Protein AF-A0A7K0DSV3-F1 (afdb_monomer)

Radius of gyration: 23.44 Å; Cα contacts (8 Å, |Δi|>4): 63; chains: 1; bounding box: 55×20×72 Å

Mean predicted aligned error: 8.69 Å

Solvent-accessible surface area (backbone atoms only — not comparable to full-atom values): 5713 Å² total; per-residue (Å²): 141,86,90,74,87,73,72,48,52,65,57,34,46,48,54,16,49,54,32,40,50,51,23,51,54,54,50,49,54,50,51,52,50,52,52,54,50,62,75,52,60,78,73,66,46,90,47,76,66,23,42,44,49,39,71,30,102,81,2,54,56,56,53,47,50,56,51,48,53,57,51,49,54,50,31,53,49,29,43,50,49,16,47,53,37,41,54,49,33,53,51,50,54,52,52,53,53,54,50,56,60,67,70,71,110

Secondary structure (DSSP, 8-state):
---SS-S-HHHHHHHHHHHHHHHHHHHHHHHHHHHHHHHTTTTT-SSHHHHHHHHSTT-HHHHHHHHHHHHHHHHHHHHHHHHHHHHHHHHHHHHHHHHHHHT--

Organism: NCBI:txid2585199

Nearest PDB structures (foldseek):
  8iyj-assembly1_V9  TM=4.145E-01  e=5.601E+00  Mus musculus

Structure (mmCIF, N/CA/C/O backbone):
data_AF-A0A7K0DSV3-F1
#
_entry.id   AF-A0A7K0DSV3-F1
#
loop_
_atom_site.group_PDB
_atom_site.id
_atom_site.type_symbol
_atom_site.label_atom_id
_atom_site.label_alt_id
_atom_site.label_comp_id
_atom_site.label_asym_id
_atom_site.label_entity_id
_atom_site.label_seq_id
_atom_site.pdbx_PDB_ins_code
_atom_site.Cartn_x
_atom_site.Cartn_y
_atom_site.Cartn_z
_atom_site.occupancy
_atom_site.B_iso_or_equiv
_atom_site.auth_seq_id
_atom_site.auth_comp_id
_atom_site.auth_asym_id
_atom_site.auth_atom_id
_atom_site.pdbx_PDB_model_num
ATOM 1 N N . MET A 1 1 ? -34.913 -7.958 24.556 1.00 41.31 1 MET A N 1
ATOM 2 C CA . MET A 1 1 ? -34.199 -7.250 23.472 1.00 41.31 1 MET A CA 1
ATOM 3 C C . MET A 1 1 ? -32.710 -7.445 23.690 1.00 41.31 1 MET A C 1
ATOM 5 O O . MET A 1 1 ? -32.259 -6.930 24.694 1.00 41.31 1 MET A O 1
ATOM 9 N N . SER A 1 2 ? -31.975 -8.180 22.847 1.00 45.56 2 SER A N 1
ATOM 10 C CA . SER A 1 2 ? -30.528 -7.947 22.637 1.00 45.56 2 SER A CA 1
ATOM 11 C C . SER A 1 2 ? -29.975 -8.902 21.569 1.00 45.56 2 SER A C 1
ATOM 13 O O . SER A 1 2 ? -29.350 -9.911 21.859 1.00 45.56 2 SER A O 1
ATOM 15 N N . GLY A 1 3 ? -30.302 -8.628 20.310 1.00 51.53 3 GLY A N 1
ATOM 16 C CA . GLY A 1 3 ? -29.596 -9.188 19.148 1.00 51.53 3 GLY A CA 1
ATOM 17 C C . GLY A 1 3 ? -28.987 -8.066 18.309 1.00 51.53 3 GLY A C 1
ATOM 18 O O . GLY A 1 3 ? -28.837 -8.198 17.103 1.00 51.53 3 GLY A O 1
ATOM 19 N N . LYS A 1 4 ? -28.772 -6.899 18.925 1.00 51.16 4 LYS A N 1
ATOM 20 C CA . LYS A 1 4 ? -28.478 -5.637 18.250 1.00 51.16 4 LYS A CA 1
ATOM 21 C C . LYS A 1 4 ? -27.101 -5.175 18.720 1.00 51.16 4 LYS A C 1
ATOM 23 O O . LYS A 1 4 ? -26.917 -4.991 19.913 1.00 51.16 4 LYS A O 1
ATOM 28 N N . VAL A 1 5 ? -26.181 -4.980 17.774 1.00 50.69 5 VAL A N 1
ATOM 29 C CA . VAL A 1 5 ? -24.802 -4.479 17.971 1.00 50.69 5 VAL A CA 1
ATOM 30 C C . VAL A 1 5 ? -23.778 -5.510 18.491 1.00 50.69 5 VAL A C 1
ATOM 32 O O . VAL A 1 5 ? -22.789 -5.166 19.112 1.00 50.69 5 VAL A O 1
ATOM 35 N N . ARG A 1 6 ? -23.954 -6.790 18.147 1.00 49.81 6 ARG A N 1
ATOM 36 C CA . ARG A 1 6 ? -22.824 -7.690 17.846 1.00 49.81 6 ARG A CA 1
ATOM 37 C C . ARG A 1 6 ? -22.823 -7.942 16.341 1.00 49.81 6 ARG A C 1
ATOM 39 O O . ARG A 1 6 ? -23.127 -9.035 15.886 1.00 49.81 6 ARG A O 1
ATOM 46 N N . PHE A 1 7 ? -22.633 -6.892 15.549 1.00 56.28 7 PHE A N 1
ATOM 47 C CA . PHE A 1 7 ? -21.998 -7.120 14.254 1.00 56.28 7 PHE A CA 1
ATOM 48 C C . PHE A 1 7 ? -20.556 -7.426 14.647 1.00 56.28 7 PHE A C 1
ATOM 50 O O . PHE A 1 7 ? -19.959 -6.598 15.335 1.00 56.28 7 PHE A O 1
ATOM 57 N N . ASP A 1 8 ? -20.125 -8.669 14.448 1.00 76.31 8 ASP A N 1
ATOM 58 C CA . ASP A 1 8 ? -19.064 -9.278 15.245 1.00 76.31 8 ASP A CA 1
ATOM 59 C C . ASP A 1 8 ? -17.805 -8.403 15.209 1.00 76.31 8 ASP A C 1
ATOM 61 O O . ASP A 1 8 ? -17.229 -8.144 14.152 1.00 76.31 8 ASP A O 1
ATOM 65 N N . VAL A 1 9 ? -17.394 -7.889 16.368 1.00 86.69 9 VAL A N 1
ATOM 66 C CA . VAL A 1 9 ? -16.141 -7.140 16.485 1.00 86.69 9 VAL A CA 1
ATOM 67 C C . VAL A 1 9 ? -14.992 -8.010 15.972 1.00 86.69 9 VAL A C 1
ATOM 69 O O . VAL A 1 9 ? -14.065 -7.484 15.357 1.00 86.69 9 VAL A O 1
ATOM 72 N N . ALA A 1 10 ? -15.084 -9.336 16.139 1.00 88.00 10 ALA A N 1
ATOM 73 C CA . ALA A 1 10 ? -14.140 -10.275 15.556 1.00 88.00 10 ALA A CA 1
ATOM 74 C C . ALA A 1 10 ? -14.134 -10.209 14.020 1.00 88.00 10 ALA A C 1
ATOM 76 O O . ALA A 1 10 ? -13.052 -10.111 13.443 1.00 88.00 10 ALA A O 1
ATOM 77 N N . ASP A 1 11 ? -15.297 -10.155 13.363 1.00 89.62 11 ASP A N 1
ATOM 78 C CA . ASP A 1 11 ? -15.390 -10.001 11.902 1.00 89.62 11 ASP A CA 1
ATOM 79 C C . ASP A 1 11 ? -14.781 -8.668 11.451 1.00 89.62 11 ASP A C 1
ATOM 81 O O . ASP A 1 11 ? -14.035 -8.614 10.475 1.00 89.62 11 ASP A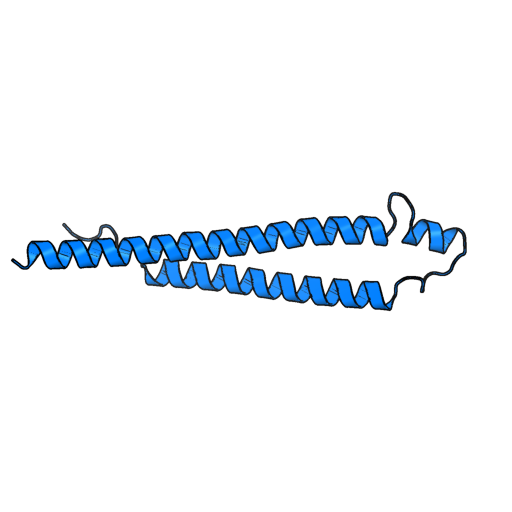 O 1
ATOM 85 N N . MET A 1 12 ? -15.036 -7.576 12.181 1.00 91.38 12 MET A N 1
ATOM 86 C CA . MET A 1 12 ? -14.432 -6.273 11.875 1.00 91.38 12 MET A CA 1
ATOM 87 C C . MET A 1 12 ? -12.904 -6.329 11.987 1.00 91.38 12 MET A C 1
ATOM 89 O O . MET A 1 12 ? -12.191 -5.842 11.109 1.00 91.38 12 MET A O 1
ATOM 93 N N . ARG A 1 13 ? -12.384 -6.953 13.047 1.00 93.38 13 ARG A N 1
ATOM 94 C CA . ARG A 1 13 ? -10.940 -7.146 13.243 1.00 93.38 13 ARG A CA 1
ATOM 95 C C . ARG A 1 13 ? -10.344 -8.028 12.145 1.00 93.38 13 ARG A C 1
ATOM 97 O O . ARG A 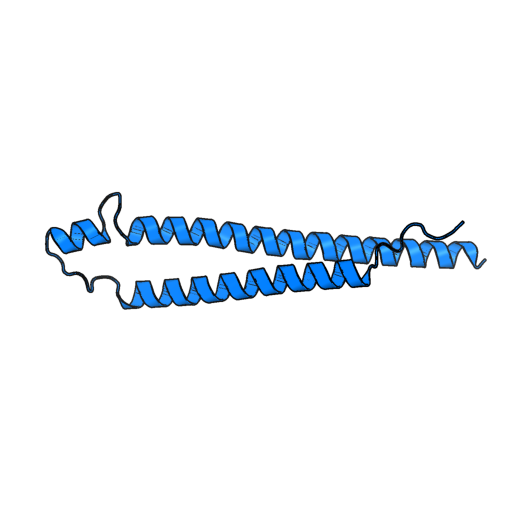1 13 ? -9.266 -7.709 11.646 1.00 93.38 13 ARG A O 1
ATOM 104 N N . GLN A 1 14 ? -11.047 -9.083 11.738 1.00 93.88 14 GLN A N 1
ATOM 105 C CA . GLN A 1 14 ? -10.633 -9.956 10.643 1.00 93.88 14 GLN A CA 1
ATOM 106 C C . GLN A 1 14 ? -10.552 -9.182 9.324 1.00 93.88 14 GLN A C 1
ATOM 108 O O . GLN A 1 14 ? -9.494 -9.168 8.699 1.00 93.88 14 GLN A O 1
ATOM 113 N N . VAL A 1 15 ? -11.617 -8.473 8.939 1.00 94.50 15 VAL A N 1
ATOM 114 C CA . VAL A 1 15 ? -11.654 -7.668 7.706 1.00 94.50 15 VAL A CA 1
ATOM 115 C C . VAL A 1 15 ? -10.555 -6.607 7.711 1.00 94.50 15 VAL A C 1
ATOM 117 O O . VAL A 1 15 ? -9.873 -6.414 6.705 1.00 94.50 15 VAL A O 1
ATOM 120 N N . ALA A 1 16 ? -10.330 -5.936 8.842 1.00 95.00 16 ALA A N 1
ATOM 121 C CA . ALA A 1 16 ? -9.227 -4.992 8.962 1.00 95.00 16 ALA A CA 1
ATOM 122 C C . ALA A 1 16 ? -7.863 -5.663 8.721 1.00 95.00 16 ALA A C 1
ATOM 124 O O . ALA A 1 16 ? -7.024 -5.104 8.009 1.00 95.00 16 ALA A O 1
ATOM 125 N N . GLY A 1 17 ? -7.652 -6.861 9.270 1.00 95.38 17 GLY A N 1
ATOM 126 C CA . GLY A 1 17 ? -6.449 -7.659 9.037 1.00 95.38 17 GLY A CA 1
ATOM 127 C C . GLY A 1 17 ? -6.273 -8.052 7.568 1.00 95.38 17 GLY A C 1
ATOM 128 O O . GLY A 1 17 ? -5.196 -7.860 7.010 1.00 95.38 17 GLY A O 1
ATOM 129 N N . GLU A 1 18 ? -7.332 -8.530 6.915 1.00 97.06 18 GLU A N 1
ATOM 130 C CA . GLU A 1 18 ? -7.322 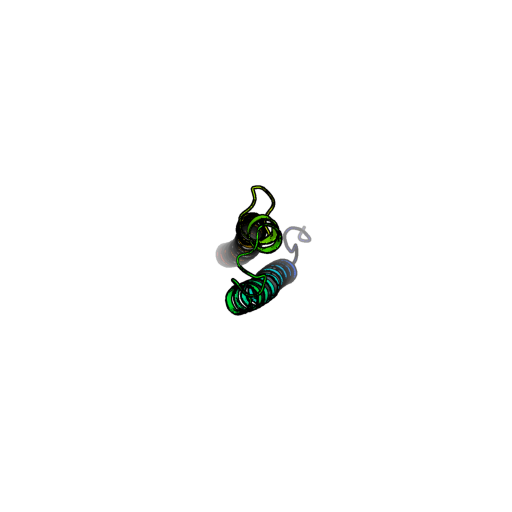-8.927 5.500 1.00 97.06 18 GLU A CA 1
ATOM 131 C C . GLU A 1 18 ? -7.012 -7.748 4.565 1.00 97.06 18 GLU A C 1
ATOM 133 O O . GLU A 1 18 ? -6.222 -7.882 3.624 1.00 97.06 18 GLU A O 1
ATOM 138 N N . LEU A 1 19 ? -7.575 -6.568 4.850 1.00 95.56 19 LEU A N 1
ATOM 139 C CA . LEU A 1 19 ? -7.269 -5.332 4.125 1.00 95.56 19 LEU A CA 1
ATOM 140 C C . LEU A 1 19 ? -5.795 -4.936 4.286 1.00 95.56 19 LEU A C 1
ATOM 142 O O . LEU A 1 19 ? -5.143 -4.592 3.300 1.00 95.56 19 LEU A O 1
ATOM 146 N N . GLY A 1 20 ? -5.257 -5.028 5.507 1.00 95.25 20 GLY A N 1
ATOM 147 C CA . GLY A 1 20 ? -3.846 -4.748 5.787 1.00 95.25 20 GLY A CA 1
ATOM 148 C C . GLY A 1 20 ? -2.891 -5.747 5.123 1.00 95.25 20 GLY A C 1
ATOM 149 O O . GLY A 1 20 ? -1.866 -5.348 4.566 1.00 95.25 20 GLY A O 1
ATOM 150 N N . SER A 1 21 ? -3.247 -7.035 5.110 1.00 96.69 21 SER A N 1
ATOM 151 C CA . SER A 1 21 ? -2.484 -8.070 4.400 1.00 96.69 21 SER A CA 1
ATOM 152 C C . SER A 1 21 ? -2.481 -7.810 2.896 1.00 96.69 21 SER A C 1
ATOM 154 O O . SER A 1 21 ? -1.423 -7.794 2.278 1.00 96.69 21 SER A O 1
ATOM 156 N N . SER A 1 22 ? -3.646 -7.503 2.318 1.00 96.06 22 SER A N 1
ATOM 157 C CA . SER A 1 22 ? -3.767 -7.189 0.890 1.00 96.06 22 SER A CA 1
ATOM 158 C C . SER A 1 22 ? -2.939 -5.960 0.505 1.00 96.06 22 SER A C 1
ATOM 160 O O . SER A 1 22 ? -2.268 -5.962 -0.525 1.00 96.06 22 SER A O 1
ATOM 162 N N . ALA A 1 23 ? -2.949 -4.915 1.340 1.00 95.06 23 ALA A N 1
ATOM 163 C CA . ALA A 1 23 ? -2.108 -3.735 1.151 1.00 95.06 23 ALA A CA 1
ATOM 164 C C . ALA A 1 23 ? -0.613 -4.100 1.149 1.00 95.06 23 ALA A C 1
ATOM 166 O O . ALA A 1 23 ? 0.127 -3.676 0.259 1.00 95.06 23 ALA A O 1
ATOM 167 N N . THR A 1 24 ? -0.193 -4.939 2.100 1.00 95.81 24 THR A N 1
ATOM 168 C CA . THR A 1 24 ? 1.191 -5.418 2.229 1.00 95.81 24 THR A CA 1
ATOM 169 C C . THR A 1 24 ? 1.627 -6.222 1.005 1.00 95.81 24 THR A C 1
ATOM 171 O O . THR A 1 24 ? 2.674 -5.932 0.425 1.00 95.81 24 THR A O 1
ATOM 174 N N . ASP A 1 25 ? 0.813 -7.182 0.564 1.00 97.12 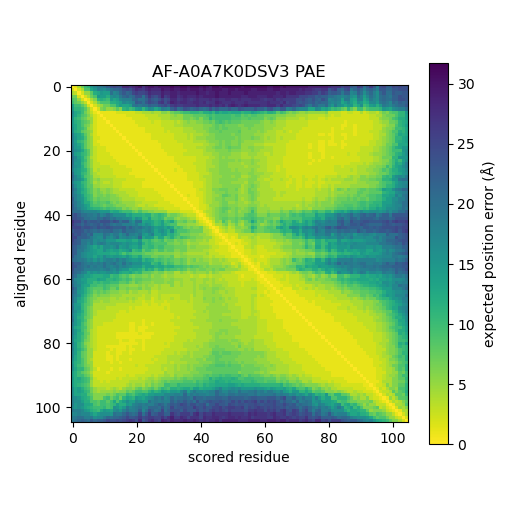25 ASP A N 1
ATOM 175 C CA . ASP A 1 25 ? 1.127 -8.048 -0.576 1.00 97.12 25 ASP A CA 1
ATOM 176 C C . ASP A 1 25 ? 1.234 -7.245 -1.879 1.00 97.12 25 ASP A C 1
ATOM 178 O O . ASP A 1 25 ? 2.193 -7.396 -2.643 1.00 97.12 25 ASP A O 1
ATOM 182 N N . ILE A 1 26 ? 0.292 -6.325 -2.117 1.00 93.56 26 ILE A N 1
ATOM 183 C CA . ILE A 1 26 ? 0.323 -5.436 -3.287 1.00 93.56 26 ILE A CA 1
ATOM 184 C C . ILE A 1 26 ? 1.554 -4.521 -3.232 1.00 93.56 26 ILE A C 1
ATOM 186 O O . ILE A 1 26 ? 2.234 -4.340 -4.247 1.00 93.56 26 ILE A O 1
ATOM 190 N N . GLY A 1 27 ? 1.875 -3.970 -2.057 1.00 93.12 27 GLY A N 1
ATOM 191 C CA . GLY A 1 27 ? 3.070 -3.155 -1.846 1.00 93.12 27 GLY A CA 1
ATOM 192 C C . GLY A 1 27 ? 4.367 -3.919 -2.130 1.00 93.12 27 GLY A C 1
ATOM 193 O O . GLY A 1 27 ? 5.268 -3.391 -2.788 1.00 93.12 27 GLY A O 1
ATOM 194 N N . ALA A 1 28 ? 4.448 -5.184 -1.713 1.00 93.94 28 ALA A N 1
ATOM 195 C CA . ALA A 1 28 ? 5.597 -6.047 -1.968 1.00 93.94 28 ALA A CA 1
ATOM 196 C C . ALA A 1 28 ? 5.787 -6.316 -3.468 1.00 93.94 28 ALA A C 1
ATOM 198 O O . ALA A 1 28 ? 6.884 -6.109 -3.992 1.00 93.94 28 ALA A O 1
ATOM 199 N N . VAL A 1 29 ? 4.716 -6.685 -4.183 1.00 93.06 29 VAL A N 1
ATOM 200 C CA . VAL A 1 29 ? 4.748 -6.879 -5.646 1.00 93.06 29 VAL A CA 1
ATOM 201 C C . VAL A 1 29 ? 5.204 -5.605 -6.355 1.00 93.06 29 VAL A C 1
ATOM 203 O O . VAL A 1 29 ? 6.031 -5.664 -7.269 1.00 93.06 29 VAL A O 1
ATOM 206 N N . LEU A 1 30 ? 4.710 -4.442 -5.918 1.00 90.25 30 LEU A N 1
ATOM 207 C CA . LEU A 1 30 ? 5.093 -3.161 -6.501 1.00 90.25 30 LEU A CA 1
ATOM 208 C C . LEU A 1 30 ? 6.581 -2.858 -6.303 1.00 90.25 30 LEU A C 1
ATOM 210 O O . LEU A 1 30 ? 7.248 -2.414 -7.240 1.00 90.25 30 LEU A O 1
ATOM 214 N N . SER A 1 31 ? 7.100 -3.128 -5.106 1.00 88.94 31 SER A N 1
ATOM 215 C CA . SER A 1 31 ? 8.518 -2.976 -4.774 1.00 88.94 31 SER A CA 1
ATOM 216 C C . SER A 1 31 ? 9.395 -3.897 -5.627 1.00 88.94 31 SER A C 1
ATOM 218 O O . SER A 1 31 ? 10.365 -3.443 -6.239 1.00 88.94 31 SER A O 1
ATOM 220 N N . THR A 1 32 ? 9.010 -5.171 -5.776 1.00 91.00 32 THR A N 1
ATOM 221 C CA . THR A 1 32 ? 9.707 -6.123 -6.654 1.00 91.00 32 THR A CA 1
ATOM 222 C C . THR A 1 32 ? 9.714 -5.650 -8.107 1.00 91.00 32 THR A C 1
ATOM 224 O O . THR A 1 32 ? 10.765 -5.652 -8.749 1.00 91.00 32 THR A O 1
ATOM 227 N N . LEU A 1 33 ? 8.572 -5.190 -8.625 1.00 85.56 33 LEU A N 1
ATOM 228 C CA . LEU A 1 33 ? 8.477 -4.662 -9.985 1.00 85.56 33 LEU A CA 1
ATOM 229 C C . LEU A 1 33 ? 9.330 -3.399 -10.172 1.00 85.56 33 LEU A C 1
ATOM 231 O O . LEU A 1 33 ? 9.987 -3.240 -11.200 1.00 85.56 33 LEU A O 1
ATOM 235 N N . ALA A 1 34 ? 9.334 -2.488 -9.197 1.00 84.50 34 ALA A N 1
ATOM 236 C CA . ALA A 1 34 ? 10.172 -1.293 -9.232 1.00 84.50 34 ALA A CA 1
ATOM 237 C C . ALA A 1 34 ? 11.663 -1.654 -9.285 1.00 84.50 34 ALA A C 1
ATOM 239 O O . ALA A 1 34 ? 12.376 -1.135 -10.145 1.00 84.50 34 ALA A O 1
ATOM 240 N N . GLY A 1 35 ? 12.103 -2.595 -8.444 1.00 86.12 35 GLY A N 1
ATOM 241 C CA . GLY A 1 35 ? 13.475 -3.103 -8.450 1.00 86.12 35 GLY A CA 1
ATOM 242 C C . GLY A 1 35 ? 13.859 -3.760 -9.777 1.00 86.12 35 GLY A C 1
ATOM 243 O O . GLY A 1 35 ? 14.909 -3.449 -10.335 1.00 86.12 35 GLY A O 1
ATOM 244 N N . ALA A 1 36 ? 12.987 -4.608 -10.331 1.00 84.88 36 ALA A N 1
ATOM 245 C CA . ALA A 1 36 ? 13.229 -5.273 -11.610 1.00 84.88 36 ALA A CA 1
ATOM 246 C C . ALA A 1 36 ? 13.370 -4.275 -12.769 1.00 84.88 36 ALA A C 1
ATOM 248 O O . ALA A 1 36 ? 14.283 -4.401 -13.584 1.00 84.88 36 ALA A O 1
ATOM 249 N N . VAL A 1 37 ? 12.505 -3.260 -12.829 1.00 80.12 37 VAL A N 1
ATOM 250 C CA . VAL A 1 37 ? 12.577 -2.222 -13.867 1.00 80.12 37 VAL A CA 1
ATOM 251 C C . VAL A 1 37 ? 13.825 -1.356 -13.709 1.00 80.12 37 VAL A C 1
ATOM 253 O O . VAL A 1 37 ? 14.462 -1.049 -14.711 1.00 80.12 37 VAL A O 1
ATOM 256 N N . ALA A 1 38 ? 14.198 -0.986 -12.481 1.00 81.56 38 ALA A N 1
ATOM 257 C CA . ALA A 1 38 ? 15.417 -0.219 -12.234 1.00 81.56 38 ALA A CA 1
ATOM 258 C C . ALA A 1 38 ? 16.674 -0.996 -12.659 1.00 81.56 38 ALA A C 1
ATOM 260 O O . ALA A 1 38 ? 17.563 -0.424 -13.282 1.00 81.56 38 ALA A O 1
ATOM 261 N N . ALA A 1 39 ? 16.719 -2.306 -12.394 1.00 83.12 39 ALA A N 1
ATOM 262 C CA . ALA A 1 39 ? 17.830 -3.170 -12.791 1.00 83.12 39 ALA A CA 1
ATOM 263 C C . ALA A 1 39 ? 17.992 -3.306 -14.317 1.00 83.12 39 ALA A C 1
ATOM 265 O O . ALA A 1 39 ? 19.094 -3.576 -14.784 1.00 83.12 39 ALA A O 1
ATOM 266 N N . HIS A 1 40 ? 16.912 -3.114 -15.082 1.00 77.75 40 HIS A N 1
ATOM 267 C CA . HIS A 1 40 ? 16.909 -3.220 -16.546 1.00 77.75 40 HIS A CA 1
ATOM 268 C C . HIS A 1 40 ? 16.780 -1.858 -17.251 1.00 77.75 40 HIS A C 1
ATOM 270 O O . HIS A 1 40 ? 16.527 -1.792 -18.459 1.00 77.75 40 HIS A O 1
ATOM 276 N N . ALA A 1 41 ? 16.917 -0.753 -16.513 1.00 72.12 41 ALA A N 1
ATOM 277 C CA . ALA A 1 41 ? 16.877 0.582 -17.089 1.00 72.12 41 ALA A CA 1
ATOM 278 C C . ALA A 1 41 ? 18.068 0.787 -18.041 1.00 72.12 41 ALA A C 1
ATOM 280 O O . ALA A 1 41 ? 19.208 0.489 -17.693 1.00 72.12 41 ALA A O 1
ATOM 281 N N . GLY A 1 42 ? 17.802 1.271 -19.258 1.00 69.69 42 GLY A N 1
ATOM 282 C CA . GLY A 1 42 ? 18.836 1.491 -20.278 1.00 69.69 42 GLY A CA 1
ATOM 283 C C . GLY A 1 42 ? 19.307 0.230 -21.019 1.00 69.69 42 GLY A C 1
ATOM 284 O O . GLY A 1 42 ? 20.125 0.334 -21.929 1.00 69.69 42 GLY A O 1
ATOM 285 N N . CYS A 1 43 ? 18.772 -0.958 -20.704 1.00 73.50 43 CYS A N 1
ATOM 286 C CA . CYS A 1 43 ? 19.118 -2.203 -21.408 1.00 73.50 43 CYS A CA 1
ATOM 287 C C . CYS A 1 43 ? 18.580 -2.280 -22.846 1.00 73.50 43 CYS A C 1
ATOM 289 O O . CYS A 1 43 ? 18.977 -3.165 -23.599 1.00 73.50 43 CYS A O 1
ATOM 291 N N . TRP A 1 44 ? 17.680 -1.371 -23.222 1.00 74.62 44 TRP A N 1
ATOM 292 C CA . TRP A 1 44 ? 16.987 -1.368 -24.513 1.00 74.62 44 TRP A CA 1
ATOM 293 C C . TRP A 1 44 ? 17.723 -0.577 -25.606 1.00 74.62 44 TRP A C 1
ATOM 295 O O . TRP A 1 44 ? 17.223 -0.486 -26.720 1.00 74.62 44 TRP A O 1
ATOM 305 N N . GLY A 1 45 ? 18.926 -0.068 -25.310 1.00 66.75 45 GLY A N 1
ATOM 306 C CA . GLY A 1 45 ? 19.781 0.640 -26.264 1.00 66.75 45 GLY A CA 1
ATOM 307 C C . GLY A 1 45 ? 19.469 2.135 -26.390 1.00 66.75 45 GLY A C 1
ATOM 308 O O . GLY A 1 45 ? 18.382 2.594 -26.058 1.00 66.75 45 GLY A O 1
ATOM 309 N N . ASN A 1 46 ? 20.456 2.892 -26.880 1.00 75.56 46 ASN A N 1
ATOM 310 C CA . ASN A 1 46 ? 20.354 4.333 -27.169 1.00 75.56 46 ASN A CA 1
ATOM 311 C C . ASN A 1 46 ? 20.018 4.613 -28.646 1.00 75.56 46 ASN A C 1
ATOM 313 O O . ASN A 1 46 ? 20.281 5.708 -29.143 1.00 75.56 46 ASN A O 1
ATOM 317 N N . ASP A 1 47 ? 19.511 3.618 -29.377 1.00 81.38 47 ASP A N 1
ATOM 318 C CA . ASP A 1 47 ? 18.996 3.859 -30.720 1.00 81.38 47 ASP A CA 1
ATOM 319 C C . ASP A 1 47 ? 17.596 4.494 -30.659 1.00 81.38 47 ASP A C 1
ATOM 321 O O . ASP A 1 47 ? 16.975 4.606 -29.598 1.00 81.38 47 ASP A O 1
ATOM 325 N N . GLU A 1 48 ? 17.114 4.963 -31.808 1.00 79.88 48 GLU A N 1
ATOM 326 C CA . GLU A 1 48 ? 15.808 5.619 -31.929 1.00 79.88 48 GLU A CA 1
ATOM 327 C C . GLU A 1 48 ? 14.671 4.746 -31.366 1.00 79.88 48 GLU A C 1
ATOM 329 O O . GLU A 1 48 ? 13.766 5.254 -30.706 1.00 79.88 48 GLU A O 1
ATOM 334 N N . TYR A 1 49 ? 14.753 3.423 -31.542 1.00 80.00 49 TYR A N 1
ATOM 335 C CA . TYR A 1 49 ? 13.752 2.478 -31.049 1.00 80.00 49 TYR A CA 1
ATOM 336 C C . TYR A 1 49 ? 13.807 2.307 -29.527 1.00 80.00 49 TYR A C 1
ATOM 338 O O . TYR A 1 49 ? 12.763 2.344 -28.874 1.00 80.00 49 TYR A O 1
ATOM 346 N N . GLY A 1 50 ? 14.999 2.155 -28.953 1.00 82.00 50 GLY A N 1
ATOM 347 C CA . GLY A 1 50 ? 15.226 2.047 -27.515 1.00 82.00 50 GLY A CA 1
ATOM 348 C C . GLY A 1 50 ? 14.835 3.321 -26.771 1.00 82.00 50 GLY A C 1
ATOM 349 O O . GLY A 1 50 ? 14.135 3.247 -25.760 1.00 82.00 50 GLY A O 1
ATOM 350 N N . SER A 1 51 ? 15.179 4.492 -27.318 1.00 81.19 51 SER A N 1
ATOM 351 C CA . SER A 1 51 ? 14.781 5.785 -26.752 1.00 81.19 51 SER A CA 1
ATOM 352 C C . SER A 1 51 ? 13.269 6.014 -26.852 1.00 81.19 51 SER A C 1
ATOM 354 O O . SER A 1 51 ? 12.649 6.398 -25.863 1.00 81.19 51 SER A O 1
ATOM 356 N N . HIS A 1 52 ? 12.619 5.686 -27.977 1.00 81.75 52 HIS A N 1
ATOM 357 C CA . HIS A 1 52 ? 11.154 5.759 -28.064 1.00 81.75 52 HIS A CA 1
ATOM 358 C C . HIS A 1 52 ? 10.448 4.784 -27.116 1.00 81.75 52 HIS A C 1
ATOM 360 O O . HIS A 1 52 ? 9.411 5.127 -26.542 1.00 81.75 52 HIS A O 1
ATOM 366 N N . PHE A 1 53 ? 10.997 3.582 -26.939 1.00 82.25 53 PHE A N 1
ATOM 367 C CA . PHE A 1 53 ? 10.456 2.581 -26.026 1.00 82.25 53 PHE A CA 1
ATOM 368 C C . PHE A 1 53 ? 10.611 2.989 -24.552 1.00 82.25 53 PHE A C 1
ATOM 370 O O . PHE A 1 53 ? 9.701 2.746 -23.755 1.00 82.25 53 PHE A O 1
ATOM 377 N N . ALA A 1 54 ? 11.729 3.618 -24.183 1.00 83.00 54 ALA A N 1
ATOM 378 C CA . ALA A 1 54 ? 12.018 4.048 -22.816 1.00 83.00 54 ALA A CA 1
ATOM 379 C C . ALA A 1 54 ? 11.377 5.394 -22.453 1.00 83.00 54 ALA A C 1
ATOM 381 O O . ALA A 1 54 ? 10.601 5.457 -21.493 1.00 83.00 54 ALA A O 1
ATOM 382 N N . ASP A 1 55 ? 11.678 6.429 -23.239 1.00 80.12 55 ASP A N 1
ATOM 383 C CA . ASP A 1 55 ? 11.497 7.848 -22.907 1.00 80.12 55 ASP A CA 1
ATOM 384 C C . ASP A 1 55 ? 10.384 8.541 -23.699 1.00 80.12 55 ASP A C 1
ATOM 386 O O . ASP A 1 55 ? 10.032 9.679 -23.390 1.00 80.12 55 ASP A O 1
ATOM 390 N N . GLY A 1 56 ? 9.822 7.896 -24.727 1.00 79.75 56 GLY A N 1
ATOM 391 C CA . GLY A 1 56 ? 8.713 8.481 -25.482 1.00 79.75 56 GLY A CA 1
ATOM 392 C C . GLY A 1 56 ? 7.519 8.831 -24.581 1.00 79.75 56 GLY A C 1
ATOM 393 O O . GLY A 1 56 ? 7.387 8.313 -23.473 1.00 79.75 56 GLY A O 1
ATOM 394 N N . ASP A 1 57 ? 6.572 9.633 -25.080 1.00 76.62 57 ASP A N 1
ATOM 395 C CA . ASP A 1 57 ? 5.345 10.004 -24.338 1.00 76.62 57 ASP A CA 1
ATOM 396 C C . ASP A 1 57 ? 4.577 8.786 -23.784 1.00 76.62 57 ASP A C 1
ATOM 398 O O . ASP A 1 57 ? 3.849 8.865 -22.797 1.00 76.62 57 ASP A O 1
ATOM 402 N N . ASN A 1 58 ? 4.761 7.628 -24.423 1.00 75.69 58 ASN A N 1
ATOM 403 C CA . ASN A 1 58 ? 4.188 6.341 -24.047 1.00 75.69 58 ASN A CA 1
ATOM 404 C C . ASN A 1 58 ? 5.233 5.298 -23.620 1.00 75.69 58 ASN A C 1
ATOM 406 O O . ASN A 1 58 ? 4.926 4.105 -23.581 1.00 75.69 58 ASN A O 1
ATOM 410 N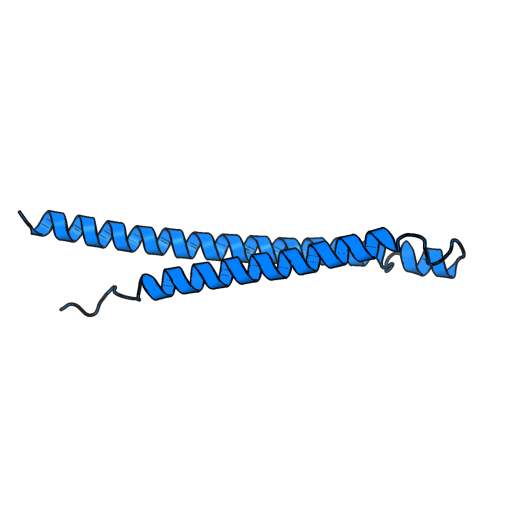 N . GLY A 1 59 ? 6.450 5.740 -23.321 1.00 81.81 59 GLY A N 1
ATOM 411 C CA . GLY A 1 59 ? 7.567 4.904 -22.924 1.00 81.81 59 GLY A CA 1
ATOM 412 C C . GLY A 1 59 ? 7.334 4.221 -21.579 1.00 81.81 59 GLY A C 1
ATOM 413 O O . GLY A 1 59 ? 6.537 4.668 -20.740 1.00 81.81 59 GLY A O 1
ATOM 414 N N . TYR A 1 60 ? 8.011 3.091 -21.369 1.00 80.06 60 TYR A N 1
ATOM 415 C CA . TYR A 1 60 ? 7.797 2.266 -20.180 1.00 80.06 60 TYR A CA 1
ATOM 416 C C . TYR A 1 60 ? 8.236 2.965 -18.884 1.00 80.06 60 TYR A C 1
ATOM 418 O O . TYR A 1 60 ? 7.712 2.630 -17.820 1.00 80.06 60 TYR A O 1
ATOM 426 N N . LEU A 1 61 ? 9.158 3.933 -18.948 1.00 82.19 61 LEU A N 1
ATOM 427 C CA . LEU A 1 61 ? 9.596 4.692 -17.774 1.00 82.19 61 LEU A CA 1
ATOM 428 C C . LEU A 1 61 ? 8.463 5.579 -17.251 1.00 82.19 61 LEU A C 1
ATOM 430 O O . LEU A 1 61 ? 8.091 5.471 -16.080 1.00 82.19 61 LEU A O 1
ATOM 43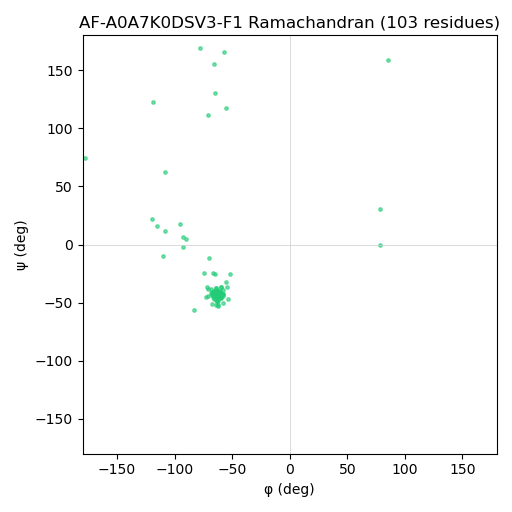4 N N . THR A 1 62 ? 7.851 6.365 -18.138 1.00 82.62 62 THR A N 1
ATOM 435 C CA . THR A 1 62 ? 6.717 7.243 -17.818 1.00 82.62 62 THR A CA 1
ATOM 436 C C . THR A 1 62 ? 5.499 6.435 -17.383 1.00 82.62 62 THR A C 1
ATOM 438 O O . THR A 1 62 ? 4.960 6.643 -16.296 1.00 82.62 62 THR A O 1
ATOM 441 N N . ARG A 1 63 ? 5.093 5.435 -18.178 1.00 82.00 63 ARG A N 1
ATOM 442 C CA . ARG A 1 63 ? 3.931 4.590 -17.849 1.00 82.00 63 ARG A CA 1
ATOM 443 C C . ARG A 1 63 ? 4.145 3.783 -16.572 1.00 82.00 63 ARG A C 1
ATOM 445 O O . ARG A 1 63 ? 3.214 3.618 -15.787 1.00 82.00 63 ARG A O 1
ATOM 452 N N . GLY A 1 64 ? 5.366 3.300 -16.354 1.00 82.88 64 GLY A N 1
ATOM 453 C CA . GLY A 1 64 ? 5.749 2.582 -15.146 1.00 82.88 64 GLY A CA 1
ATOM 454 C C . GLY A 1 64 ? 5.668 3.462 -13.902 1.00 82.88 64 GLY A C 1
ATOM 455 O O . GLY A 1 64 ? 5.174 3.001 -12.877 1.00 82.88 64 GLY A O 1
ATOM 456 N N . ALA A 1 65 ? 6.102 4.723 -13.978 1.00 83.88 65 ALA A N 1
ATOM 457 C CA . ALA A 1 65 ? 5.966 5.676 -12.877 1.00 83.88 65 ALA A CA 1
ATOM 458 C C . ALA A 1 65 ? 4.489 5.937 -12.536 1.00 83.88 65 ALA A C 1
ATOM 460 O O . ALA A 1 65 ? 4.081 5.699 -11.400 1.00 83.88 65 ALA A O 1
ATOM 461 N N . THR A 1 66 ? 3.663 6.290 -13.525 1.00 85.44 66 THR A N 1
ATOM 462 C CA . THR A 1 66 ? 2.225 6.536 -13.314 1.00 85.44 66 THR A CA 1
ATOM 463 C C . THR A 1 66 ? 1.496 5.305 -12.770 1.00 85.44 66 THR A C 1
ATOM 465 O O . THR A 1 66 ? 0.675 5.413 -11.859 1.00 85.44 66 THR A O 1
ATOM 468 N N . ALA A 1 67 ? 1.801 4.111 -13.289 1.00 86.12 67 ALA A N 1
ATOM 469 C CA . ALA A 1 67 ? 1.214 2.873 -12.784 1.00 86.12 67 ALA A CA 1
ATOM 470 C C . ALA A 1 67 ? 1.608 2.617 -11.322 1.00 86.12 67 ALA A C 1
ATOM 472 O O . ALA A 1 67 ? 0.760 2.219 -10.523 1.00 86.12 67 ALA A O 1
ATOM 473 N N . ARG A 1 68 ? 2.869 2.881 -10.949 1.00 89.00 68 ARG A N 1
ATOM 474 C CA . ARG A 1 68 ? 3.321 2.743 -9.560 1.00 89.00 68 ARG A CA 1
ATOM 475 C C . ARG A 1 68 ? 2.613 3.701 -8.623 1.00 89.00 68 ARG A C 1
ATOM 477 O O . ARG A 1 68 ? 2.165 3.264 -7.570 1.00 89.00 68 ARG A O 1
ATOM 484 N N . GLU A 1 69 ? 2.464 4.959 -9.011 1.00 91.38 69 GLU A N 1
ATOM 485 C CA . GLU A 1 69 ? 1.734 5.952 -8.219 1.00 91.38 69 GLU A CA 1
ATOM 486 C C . GLU A 1 69 ? 0.270 5.547 -8.020 1.00 91.38 69 GLU A C 1
ATOM 488 O O . GLU A 1 69 ? -0.238 5.566 -6.898 1.00 91.38 69 GLU A O 1
ATOM 493 N N . ALA A 1 70 ? -0.398 5.099 -9.086 1.00 91.44 70 ALA A N 1
ATOM 494 C CA . ALA A 1 70 ? -1.786 4.654 -9.014 1.00 91.44 70 ALA A CA 1
ATOM 495 C C . ALA A 1 70 ? -1.967 3.421 -8.110 1.00 91.44 70 ALA A C 1
ATOM 497 O O . ALA A 1 70 ? -2.955 3.331 -7.378 1.00 91.44 70 ALA A O 1
ATOM 498 N N . ILE A 1 71 ? -1.031 2.465 -8.148 1.00 91.38 71 ILE A N 1
ATOM 499 C CA . ILE A 1 71 ? -1.059 1.285 -7.273 1.00 91.38 71 ILE A CA 1
ATOM 500 C C . ILE A 1 71 ? -0.744 1.685 -5.828 1.00 91.38 71 ILE A C 1
ATOM 502 O O . ILE A 1 71 ? -1.463 1.267 -4.923 1.00 91.38 71 ILE A O 1
ATOM 506 N N . ALA A 1 72 ? 0.26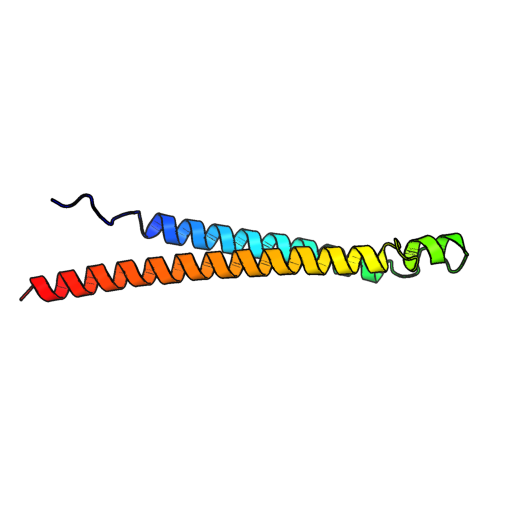1 2.535 -5.602 1.00 92.31 72 ALA A N 1
ATOM 507 C CA . ALA A 1 72 ? 0.605 3.036 -4.273 1.00 92.31 72 ALA A CA 1
ATOM 508 C C . ALA A 1 72 ? -0.583 3.756 -3.615 1.00 92.31 72 ALA A C 1
ATOM 510 O O . ALA A 1 72 ? -0.903 3.486 -2.460 1.00 92.31 72 ALA A O 1
ATOM 511 N N . ALA A 1 73 ? -1.321 4.576 -4.369 1.00 95.19 73 ALA A N 1
ATOM 512 C CA . ALA A 1 73 ? -2.536 5.223 -3.875 1.00 95.19 73 ALA A CA 1
ATOM 513 C C . ALA A 1 73 ? -3.611 4.212 -3.425 1.00 95.19 73 ALA A C 1
ATOM 515 O O . ALA A 1 73 ? -4.307 4.441 -2.435 1.00 95.19 73 ALA A O 1
ATOM 516 N N . LYS A 1 74 ? -3.741 3.072 -4.118 1.00 93.44 74 LYS A N 1
ATOM 517 C CA . LYS A 1 74 ? -4.666 1.995 -3.724 1.00 93.44 74 LYS A CA 1
ATOM 518 C C . LYS A 1 74 ? -4.201 1.264 -2.466 1.00 93.44 74 LYS A C 1
ATOM 520 O O . LYS A 1 74 ? -5.043 0.946 -1.634 1.00 93.44 74 LYS A O 1
ATOM 525 N N . VAL A 1 75 ? -2.897 1.030 -2.311 1.00 95.69 75 VAL A N 1
ATOM 526 C CA . VAL A 1 75 ? -2.315 0.464 -1.080 1.00 95.69 75 VAL A CA 1
ATOM 527 C C . VAL A 1 75 ? -2.647 1.362 0.109 1.00 95.69 75 VAL A C 1
ATOM 529 O O . VAL A 1 75 ? -3.245 0.893 1.074 1.00 95.69 75 VAL A O 1
ATOM 532 N N . THR A 1 76 ? -2.394 2.667 -0.008 1.00 96.00 76 THR A N 1
ATOM 533 C CA . THR A 1 76 ? -2.745 3.641 1.035 1.00 96.00 76 THR A CA 1
ATOM 534 C C . THR A 1 76 ? -4.242 3.638 1.353 1.00 96.00 76 THR A C 1
ATOM 536 O O . THR A 1 76 ? -4.625 3.728 2.517 1.00 96.00 76 THR A O 1
ATOM 539 N N . LEU A 1 77 ? -5.112 3.503 0.348 1.00 96.88 77 LEU A N 1
ATOM 540 C CA . LEU A 1 77 ? -6.555 3.412 0.580 1.00 96.88 77 LEU A CA 1
ATOM 541 C C . LEU A 1 77 ? -6.938 2.154 1.379 1.00 96.88 77 LEU A C 1
ATOM 543 O O . LEU A 1 77 ? -7.758 2.234 2.293 1.00 96.88 77 LEU A O 1
ATOM 547 N N . LEU A 1 78 ? -6.337 1.002 1.068 1.00 96.62 78 LEU A N 1
ATOM 548 C CA . LEU A 1 78 ? -6.568 -0.245 1.804 1.00 96.62 78 LEU A CA 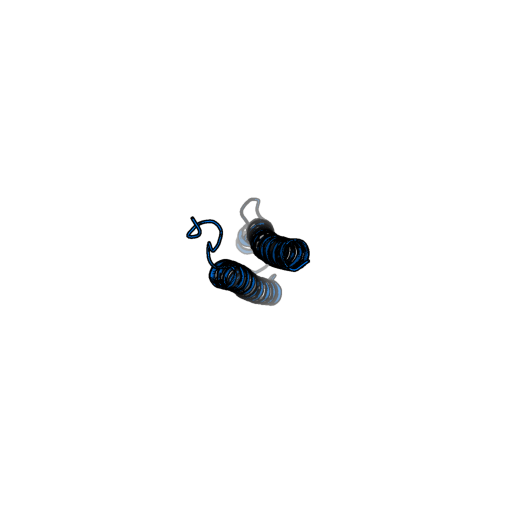1
ATOM 549 C C . LEU A 1 78 ? -6.082 -0.146 3.257 1.00 96.62 78 LEU A C 1
ATOM 551 O O . LEU A 1 78 ? -6.787 -0.588 4.163 1.00 96.62 78 LEU A O 1
ATOM 555 N N . GLU A 1 79 ? -4.933 0.488 3.496 1.00 96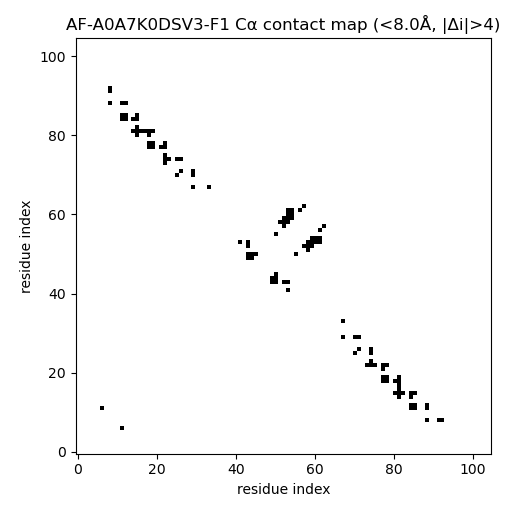.50 79 GLU A N 1
ATOM 556 C CA . GLU A 1 79 ? -4.428 0.772 4.846 1.00 96.50 79 GLU A CA 1
ATOM 557 C C . GLU A 1 79 ? -5.384 1.683 5.628 1.00 96.50 79 GLU A C 1
ATOM 559 O O . GLU A 1 79 ? -5.685 1.427 6.795 1.00 96.50 79 GLU A O 1
ATOM 564 N N . GLN A 1 80 ? -5.918 2.723 4.980 1.00 97.06 80 GLN A N 1
ATOM 565 C CA . GLN A 1 80 ? -6.906 3.618 5.587 1.00 97.06 80 GLN A CA 1
ATOM 566 C C . GLN A 1 80 ? -8.200 2.884 5.947 1.00 97.06 80 GLN A C 1
ATOM 568 O O . GLN A 1 80 ? -8.749 3.114 7.025 1.00 97.06 80 GLN A O 1
ATOM 573 N N . TYR A 1 81 ? -8.677 1.981 5.088 1.00 96.00 81 TYR A N 1
ATOM 574 C CA . TYR A 1 81 ? -9.841 1.150 5.392 1.00 96.00 81 TYR A CA 1
ATOM 575 C C . TYR A 1 81 ? -9.563 0.166 6.528 1.00 96.00 81 TYR A C 1
ATOM 577 O O . TYR A 1 81 ? -10.362 0.086 7.459 1.00 96.00 81 TYR A O 1
ATOM 585 N N . SER A 1 82 ? -8.413 -0.514 6.511 1.00 96.50 82 SER A N 1
ATOM 586 C CA . SER A 1 82 ? -7.972 -1.386 7.607 1.00 96.50 82 SER A CA 1
ATOM 587 C C . SER A 1 82 ? -7.977 -0.642 8.948 1.00 96.50 82 SER A C 1
ATOM 589 O O . SER A 1 82 ? -8.561 -1.105 9.937 1.00 96.50 82 SER A O 1
ATOM 591 N N . LYS A 1 83 ? -7.412 0.572 8.965 1.00 96.06 83 LYS A N 1
ATOM 592 C CA . LYS A 1 83 ? -7.400 1.439 10.142 1.00 96.06 83 LYS A CA 1
ATOM 593 C C . LYS A 1 83 ? -8.806 1.860 10.567 1.00 96.06 83 LYS A C 1
ATOM 595 O O . LYS A 1 83 ? -9.146 1.706 11.734 1.00 96.06 83 LYS A O 1
ATOM 600 N N . GLY A 1 84 ? -9.634 2.354 9.648 1.00 95.50 84 GLY A N 1
ATOM 601 C CA . GLY A 1 84 ? -10.986 2.820 9.969 1.00 95.50 84 GLY A CA 1
ATOM 602 C C . GLY A 1 84 ? -11.870 1.716 10.551 1.00 95.50 84 GLY A C 1
ATOM 603 O O . GLY A 1 84 ? -12.595 1.945 11.522 1.00 95.50 84 GLY A O 1
ATOM 604 N N . VAL A 1 85 ? -11.766 0.498 10.015 1.00 94.25 85 VAL A N 1
ATOM 605 C CA . VAL A 1 85 ? -12.491 -0.668 10.537 1.00 94.25 85 VAL A CA 1
ATOM 606 C C . VAL A 1 85 ? -11.973 -1.050 11.930 1.00 94.25 85 VAL A C 1
ATOM 608 O O . VAL A 1 85 ? -12.777 -1.264 12.836 1.00 94.25 85 VAL A O 1
ATOM 611 N N . SER A 1 86 ? -10.653 -1.051 12.142 1.00 94.50 86 SER A N 1
ATOM 612 C CA . SER A 1 86 ? -10.039 -1.315 13.456 1.00 94.50 86 SER A CA 1
ATOM 613 C C . SER A 1 86 ? -10.418 -0.282 14.522 1.00 94.50 86 SER A C 1
ATOM 615 O O . SER A 1 86 ? -10.707 -0.636 15.669 1.00 94.50 86 SER A O 1
ATOM 617 N N . ASP A 1 87 ? -10.426 0.998 14.153 1.00 94.75 87 ASP A N 1
ATOM 618 C CA . ASP A 1 87 ? -10.797 2.097 15.043 1.00 94.75 87 ASP A CA 1
ATOM 619 C C . ASP A 1 87 ? -12.287 1.986 15.418 1.00 94.75 87 ASP A C 1
ATOM 621 O O . ASP A 1 87 ? -12.654 2.138 16.584 1.00 94.75 87 ASP A O 1
ATOM 625 N N . THR A 1 88 ? -13.140 1.615 14.457 1.00 92.06 88 THR A N 1
ATOM 626 C CA . THR A 1 88 ? -14.573 1.376 14.693 1.00 92.06 88 THR A CA 1
ATOM 627 C C . THR A 1 88 ? -14.809 0.170 15.608 1.00 92.06 88 THR A C 1
ATOM 629 O O . THR A 1 88 ? -15.614 0.255 16.533 1.00 92.06 88 THR A O 1
ATOM 632 N N . ALA A 1 89 ? -14.080 -0.933 15.410 1.00 91.38 89 ALA A N 1
ATOM 633 C CA . ALA A 1 89 ? -14.134 -2.106 16.286 1.00 91.38 89 ALA A CA 1
ATOM 634 C C . ALA A 1 89 ? -13.777 -1.736 17.740 1.00 91.38 89 ALA A C 1
ATOM 636 O O . ALA A 1 89 ? -14.498 -2.084 18.673 1.00 91.38 89 ALA A O 1
ATOM 637 N N . THR A 1 90 ? -12.721 -0.936 17.915 1.00 92.00 90 THR A N 1
ATOM 638 C CA . THR A 1 90 ? -12.286 -0.428 19.228 1.00 92.00 90 THR A CA 1
ATOM 639 C C . THR A 1 90 ? -13.349 0.465 19.880 1.00 92.00 90 THR A C 1
ATOM 641 O O . THR A 1 90 ? -13.586 0.385 21.087 1.00 92.00 90 THR A O 1
ATOM 644 N N . LEU A 1 91 ? -14.022 1.312 19.093 1.00 90.56 91 LEU A N 1
ATOM 645 C CA . LEU A 1 91 ? -15.107 2.164 19.581 1.00 90.56 91 LEU A CA 1
ATOM 646 C C . LEU A 1 91 ? -16.304 1.341 20.084 1.00 90.56 91 LEU A C 1
ATOM 648 O O . LEU A 1 91 ? -16.876 1.675 21.126 1.00 90.56 91 LEU A O 1
ATOM 652 N N . PHE A 1 92 ? -16.668 0.266 19.380 1.00 87.94 92 PHE A N 1
ATOM 653 C CA . PHE A 1 92 ? -17.736 -0.635 19.817 1.00 87.94 92 PHE A CA 1
ATOM 654 C C . PHE A 1 92 ? -17.396 -1.336 21.138 1.00 87.94 92 PHE A C 1
ATOM 656 O O . PHE A 1 92 ? -18.200 -1.274 22.068 1.00 87.94 92 PHE A O 1
ATOM 663 N N . GLU A 1 93 ? -16.193 -1.905 21.272 1.00 86.38 93 GLU A N 1
ATOM 664 C CA . GLU A 1 93 ? -15.729 -2.554 22.514 1.00 86.38 93 GLU A CA 1
ATOM 665 C C . GLU A 1 93 ? -15.731 -1.584 23.711 1.00 86.38 93 GLU A C 1
ATOM 667 O O . GLU A 1 93 ? -16.177 -1.916 24.815 1.00 86.38 93 GLU A O 1
ATOM 672 N N . SER A 1 94 ? -15.272 -0.350 23.490 1.00 85.69 94 SER A N 1
ATOM 673 C CA . SER A 1 94 ? -15.265 0.709 24.507 1.00 85.69 94 SER A CA 1
ATOM 674 C C . SER A 1 94 ? -16.683 1.110 24.934 1.00 85.69 94 SER A C 1
ATOM 676 O O . SER A 1 94 ? -16.975 1.260 26.122 1.00 85.69 94 SER A O 1
ATOM 678 N N . THR A 1 95 ? -17.606 1.220 23.977 1.00 84.12 95 THR A N 1
ATOM 679 C CA . THR A 1 95 ? -19.003 1.580 24.259 1.00 84.12 95 THR A CA 1
ATOM 680 C C . THR A 1 95 ? -19.725 0.470 25.026 1.00 84.12 95 THR A C 1
ATOM 682 O O . THR A 1 95 ? -20.455 0.756 25.979 1.00 84.12 95 THR A O 1
ATOM 685 N N . GLU A 1 96 ? -19.510 -0.797 24.658 1.00 79.00 96 GLU A N 1
ATOM 686 C CA . GLU A 1 96 ? -20.116 -1.944 25.345 1.00 79.00 96 GLU A CA 1
ATOM 687 C C . GLU A 1 96 ? -19.585 -2.080 26.780 1.00 79.00 96 GLU A C 1
ATOM 689 O O . GLU A 1 96 ? -20.375 -2.200 27.720 1.00 79.00 96 GLU A O 1
ATOM 694 N N . SER A 1 97 ? -18.269 -1.960 26.982 1.00 74.56 97 SER A N 1
ATOM 695 C CA . SER A 1 97 ? -17.658 -2.018 28.319 1.00 74.56 97 SER A CA 1
ATOM 696 C C . SER A 1 97 ? -18.070 -0.850 29.223 1.00 74.56 97 SER A C 1
ATOM 698 O O . SER A 1 97 ? -18.415 -1.064 30.390 1.00 74.56 97 SER A O 1
ATOM 700 N N . GLY A 1 98 ? -18.120 0.379 28.700 1.00 73.69 98 GLY A N 1
ATOM 701 C CA . GLY A 1 98 ? -18.595 1.546 29.450 1.00 73.69 98 GLY A CA 1
ATOM 702 C C . GLY A 1 98 ? -20.061 1.416 29.875 1.00 73.69 98 GLY A C 1
ATOM 703 O O . GLY A 1 98 ? -20.413 1.711 31.017 1.00 73.69 98 GLY A O 1
ATOM 704 N N . THR A 1 99 ? -20.903 0.886 28.985 1.00 64.06 99 THR A N 1
ATOM 705 C CA . THR A 1 99 ? -22.321 0.623 29.262 1.00 64.06 99 THR A CA 1
ATOM 706 C C . THR A 1 99 ? -22.490 -0.465 30.327 1.00 64.06 99 THR A C 1
ATOM 708 O O . THR A 1 99 ? -23.228 -0.271 31.290 1.00 64.06 99 THR A O 1
ATOM 711 N N . ALA A 1 100 ? -21.766 -1.584 30.215 1.00 66.50 100 ALA A N 1
ATOM 712 C CA . ALA A 1 100 ? -21.818 -2.677 31.189 1.00 66.50 100 ALA A CA 1
ATOM 713 C C . ALA A 1 100 ? -21.403 -2.235 32.604 1.00 66.50 100 ALA A C 1
ATOM 715 O O . ALA A 1 100 ? -22.002 -2.665 33.587 1.00 66.50 100 ALA A O 1
ATOM 716 N N . THR A 1 101 ? -20.421 -1.336 32.709 1.00 68.69 101 THR A N 1
ATOM 717 C CA . THR A 1 101 ? -19.947 -0.811 34.000 1.00 68.69 101 THR A CA 1
ATOM 718 C C . THR A 1 101 ? -20.967 0.139 34.643 1.00 68.69 101 THR A C 1
ATOM 720 O O . THR A 1 101 ? -21.141 0.121 35.859 1.00 68.69 101 THR A O 1
ATOM 723 N N . GLY A 1 102 ? -21.677 0.942 33.841 1.00 63.56 102 GLY A N 1
ATOM 724 C CA . GLY A 1 102 ? -22.683 1.898 34.323 1.00 63.56 102 GLY A CA 1
ATOM 725 C C . GLY A 1 102 ? -24.004 1.273 34.788 1.00 63.56 102 GLY A C 1
ATOM 726 O O . GLY A 1 102 ? -24.688 1.866 35.613 1.00 63.56 102 GLY A O 1
ATOM 727 N N . PHE A 1 103 ? -24.354 0.080 34.298 1.00 58.91 103 PHE A N 1
ATOM 728 C CA . PHE A 1 103 ? -25.536 -0.678 34.744 1.00 58.91 103 PHE A CA 1
ATOM 729 C C . PHE A 1 103 ? -25.243 -1.682 35.874 1.00 58.91 103 PHE A C 1
ATOM 731 O O . PHE A 1 103 ? -26.156 -2.362 36.338 1.00 58.91 103 PHE A O 1
ATOM 738 N N . GLY A 1 104 ? -23.979 -1.805 36.292 1.00 56.91 104 GLY A N 1
ATOM 739 C CA . GLY A 1 104 ? -23.541 -2.667 37.394 1.00 56.91 104 GLY A CA 1
ATOM 740 C C . GLY A 1 104 ? -23.489 -1.984 38.768 1.00 56.91 104 GLY A C 1
ATOM 741 O O . GLY A 1 104 ? -22.997 -2.607 39.709 1.00 56.91 104 GLY A O 1
ATOM 742 N N . GLN A 1 105 ? -23.955 -0.732 38.882 1.00 46.69 105 GLN A N 1
ATOM 743 C CA . GLN A 1 105 ? -24.162 -0.013 40.149 1.00 46.69 105 GLN A CA 1
ATOM 744 C C . GLN A 1 105 ? -25.647 0.171 40.455 1.00 46.69 105 GLN A C 1
ATOM 746 O O . GLN A 1 105 ? -26.416 0.430 39.502 1.00 46.69 105 GLN A O 1
#

Sequence (105 aa):
MSGKVRFDVADMRQVAGELGSSATDIGAVLSTLAGAVAAHAGCWGNDEYGSHFADGDNGYLTRGATAREAIAAKVTLLEQYSKGVSDTATLFESTESGTATGFGQ

pLDDT: mean 83.07, std 13.41, range [41.31, 97.12]

Foldseek 3Di:
DDPPQPPPLVVLLVLLVVLLVVLVVLVVVLVVVVVVCVVCPCVQDPDPVSCCCDPNPPHCVVVSVVVSVVSNVVSVVSNVSSVVSNVVSVVSVVVVVVVVVVVVD

InterPro domains:
  IPR036689 ESAT-6-like superfamily [SSF140453] (5-104)